Protein AF-A0A3N8QEC8-F1 (afdb_monomer_lite)

Structure (mmCIF, N/CA/C/O backbone):
data_AF-A0A3N8QEC8-F1
#
_entry.id   AF-A0A3N8QEC8-F1
#
loop_
_atom_site.group_PDB
_atom_site.id
_atom_site.type_symbol
_atom_site.label_atom_id
_atom_site.label_alt_id
_atom_site.label_comp_id
_atom_site.label_asym_id
_atom_site.label_entity_id
_atom_site.label_seq_id
_atom_site.pdbx_PDB_ins_code
_atom_site.Cartn_x
_atom_site.Cartn_y
_atom_site.Cartn_z
_atom_site.occupancy
_atom_site.B_iso_or_equiv
_atom_site.auth_seq_id
_atom_site.auth_comp_id
_atom_site.auth_asym_id
_atom_site.auth_atom_id
_atom_site.pdbx_PDB_model_num
ATOM 1 N N . MET A 1 1 ? -17.159 -3.517 23.149 1.00 71.88 1 MET A N 1
ATOM 2 C CA . MET A 1 1 ? -15.759 -3.121 22.853 1.00 71.88 1 MET A CA 1
ATOM 3 C C . MET A 1 1 ? -15.418 -1.790 23.537 1.00 71.88 1 MET A C 1
ATOM 5 O O . MET A 1 1 ? -16.272 -0.903 23.606 1.00 71.88 1 MET A O 1
ATOM 9 N N . THR A 1 2 ? -14.216 -1.639 24.104 1.00 90.50 2 THR A N 1
ATOM 10 C CA . THR A 1 2 ? -13.820 -0.412 24.829 1.00 90.50 2 THR A CA 1
ATOM 11 C C . THR A 1 2 ? -13.511 0.734 23.859 1.00 90.50 2 THR A C 1
ATOM 13 O O . THR A 1 2 ? -13.228 0.508 22.685 1.00 90.50 2 THR A O 1
ATOM 16 N N . MET A 1 3 ? -13.571 1.985 24.335 1.00 89.75 3 MET A N 1
ATOM 17 C CA . MET A 1 3 ? -13.162 3.140 23.517 1.00 89.75 3 MET A CA 1
ATOM 18 C C . MET A 1 3 ? -11.675 3.054 23.125 1.00 89.75 3 MET A C 1
ATOM 20 O O . MET A 1 3 ? -11.306 3.452 22.026 1.00 89.75 3 MET A O 1
ATOM 24 N N . GLY A 1 4 ? -10.837 2.479 23.996 1.00 93.44 4 GLY A N 1
ATOM 25 C CA . GLY A 1 4 ? -9.421 2.235 23.711 1.00 93.44 4 GLY A CA 1
ATOM 26 C C . GLY A 1 4 ? -9.204 1.318 22.506 1.00 93.44 4 GLY A C 1
ATOM 27 O O . GLY A 1 4 ? -8.394 1.637 21.646 1.00 93.44 4 GLY A O 1
ATOM 28 N N . ALA A 1 5 ? -9.982 0.239 22.384 1.00 94.56 5 ALA A N 1
ATOM 29 C CA . ALA A 1 5 ? -9.879 -0.676 21.247 1.00 94.56 5 ALA A CA 1
ATOM 30 C C . ALA A 1 5 ? -10.295 -0.024 19.914 1.00 94.56 5 ALA A C 1
ATOM 32 O O . ALA A 1 5 ? -9.610 -0.208 18.913 1.00 94.56 5 ALA A O 1
ATOM 33 N N . ILE A 1 6 ? -11.355 0.797 19.895 1.00 96.06 6 ILE A N 1
ATOM 34 C CA . ILE A 1 6 ? -11.750 1.546 18.682 1.00 96.06 6 ILE A CA 1
ATOM 35 C C . ILE A 1 6 ? -10.621 2.496 18.256 1.00 96.06 6 ILE A C 1
ATOM 37 O O . ILE A 1 6 ? -10.257 2.539 17.082 1.00 96.06 6 ILE A O 1
ATOM 41 N N . LYS A 1 7 ? -10.028 3.220 19.217 1.00 96.94 7 LYS A N 1
ATOM 42 C CA . LYS A 1 7 ? -8.891 4.114 18.960 1.00 96.94 7 LYS A CA 1
ATOM 43 C C . LYS A 1 7 ? -7.673 3.357 18.429 1.00 96.94 7 LYS A C 1
ATOM 45 O O . LYS A 1 7 ? -7.055 3.824 17.483 1.00 96.94 7 LYS A O 1
ATOM 50 N N . ALA A 1 8 ? -7.356 2.189 18.986 1.00 97.94 8 ALA A N 1
ATOM 51 C CA . ALA A 1 8 ? -6.243 1.367 18.517 1.00 97.94 8 ALA A CA 1
ATOM 52 C C . ALA A 1 8 ? -6.416 0.939 17.049 1.00 97.94 8 ALA A C 1
ATOM 54 O O . ALA A 1 8 ? -5.476 1.062 16.270 1.00 97.94 8 ALA A O 1
ATOM 55 N N . ILE A 1 9 ? -7.622 0.517 16.649 1.00 97.81 9 ILE A N 1
ATOM 56 C CA . ILE A 1 9 ? -7.925 0.162 15.251 1.00 97.81 9 ILE A CA 1
ATOM 57 C C . ILE A 1 9 ? -7.797 1.391 14.339 1.00 97.81 9 ILE A C 1
ATOM 59 O O . ILE A 1 9 ? -7.229 1.294 13.253 1.00 97.81 9 ILE A O 1
ATOM 63 N N . ALA A 1 10 ? -8.268 2.558 14.789 1.00 97.88 10 ALA A N 1
ATOM 64 C CA . ALA A 1 10 ? -8.131 3.802 14.035 1.00 97.88 10 ALA A CA 1
ATOM 65 C C 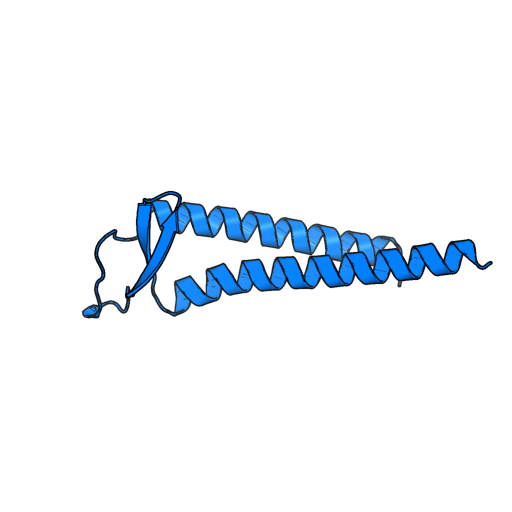. ALA A 1 10 ? -6.658 4.216 13.854 1.00 97.88 10 ALA A C 1
ATOM 67 O O . ALA A 1 10 ? -6.259 4.598 12.756 1.00 97.88 10 ALA A O 1
ATOM 68 N N . TYR A 1 11 ? -5.830 4.097 14.897 1.00 98.50 11 TYR A N 1
ATOM 69 C CA . TYR A 1 11 ? -4.394 4.359 14.785 1.00 98.50 11 TYR A CA 1
ATOM 70 C C . TYR A 1 11 ? -3.699 3.352 13.870 1.00 98.50 11 TYR A C 1
ATOM 72 O O . TYR A 1 11 ? -2.903 3.763 13.033 1.00 98.50 11 TYR A O 1
ATOM 80 N N . ALA A 1 12 ? -4.039 2.063 13.965 1.00 98.44 12 ALA A N 1
ATOM 81 C CA . ALA A 1 12 ? -3.516 1.044 13.059 1.00 98.44 12 ALA A CA 1
ATOM 82 C C . ALA A 1 12 ? -3.857 1.370 11.597 1.00 98.44 12 ALA A C 1
ATOM 84 O O . ALA A 1 12 ? -2.966 1.359 10.755 1.00 98.44 12 ALA A O 1
ATOM 85 N N . SER A 1 13 ? -5.107 1.754 11.313 1.00 98.56 13 SER A N 1
ATOM 86 C CA . SER A 1 13 ? -5.532 2.212 9.984 1.00 98.56 13 SER A CA 1
ATOM 87 C C . SER A 1 13 ? -4.679 3.377 9.470 1.00 98.56 13 SER A C 1
ATOM 89 O O . SER A 1 13 ? -4.163 3.307 8.355 1.00 98.56 13 SER A O 1
ATOM 91 N N . LEU A 1 14 ? -4.466 4.413 10.291 1.00 98.50 14 LEU A N 1
ATOM 92 C CA . LEU A 1 14 ? -3.633 5.562 9.925 1.00 98.50 14 LEU A CA 1
ATOM 93 C C . LEU A 1 14 ? -2.178 5.161 9.670 1.00 98.50 14 LEU A C 1
ATOM 95 O O . LEU A 1 14 ? -1.605 5.569 8.663 1.00 98.50 14 LEU A O 1
ATOM 99 N N . CYS A 1 15 ? -1.583 4.342 10.540 1.00 98.62 15 CYS A N 1
ATOM 100 C CA . CYS A 1 15 ? -0.225 3.839 10.350 1.00 98.62 15 CYS A CA 1
ATOM 101 C C . CYS A 1 15 ? -0.101 3.072 9.028 1.00 98.62 15 CYS A C 1
ATOM 103 O O . CYS A 1 15 ? 0.799 3.363 8.244 1.00 98.62 15 CYS A O 1
ATOM 105 N N . THR A 1 16 ? -1.030 2.155 8.743 1.00 98.56 16 THR A N 1
ATOM 106 C CA . THR A 1 16 ? -1.045 1.399 7.484 1.00 98.56 16 THR A CA 1
ATOM 107 C C . THR A 1 16 ? -1.225 2.317 6.274 1.00 98.56 16 THR A C 1
ATOM 109 O O . THR A 1 16 ? -0.547 2.132 5.262 1.00 98.56 16 THR A O 1
ATOM 112 N N . TRP A 1 17 ? -2.075 3.344 6.376 1.00 98.62 17 TRP A N 1
ATOM 113 C CA . TRP A 1 17 ? -2.253 4.339 5.320 1.00 98.62 17 TRP A CA 1
ATOM 114 C C . TRP A 1 17 ? -0.952 5.096 5.031 1.00 98.62 17 TRP A C 1
ATOM 116 O O . TRP A 1 17 ? -0.502 5.123 3.886 1.00 98.62 17 TRP A O 1
ATOM 126 N N . PHE A 1 18 ? -0.285 5.634 6.056 1.00 98.62 18 PHE A N 1
ATOM 127 C CA . PHE A 1 18 ? 0.999 6.319 5.876 1.00 98.62 18 PHE A CA 1
ATOM 128 C C . PHE A 1 18 ? 2.096 5.393 5.341 1.00 98.62 18 PHE A C 1
ATOM 130 O O . PHE A 1 18 ? 2.889 5.816 4.501 1.00 98.62 18 PHE A O 1
ATOM 137 N N . SER A 1 19 ? 2.115 4.120 5.747 1.00 98.44 19 SER A N 1
ATOM 138 C CA . SER A 1 19 ? 3.006 3.124 5.145 1.00 98.44 19 SER A CA 1
ATOM 139 C C . SER A 1 19 ? 2.727 2.933 3.654 1.00 98.44 19 SER A C 1
ATOM 141 O O . SER A 1 19 ? 3.673 2.886 2.873 1.00 98.44 19 SER A O 1
ATOM 143 N N . SER A 1 20 ? 1.459 2.880 3.229 1.00 98.31 20 SER A N 1
ATOM 144 C CA . SER A 1 20 ? 1.127 2.788 1.800 1.00 98.31 20 SER A CA 1
ATOM 145 C C . SER A 1 20 ? 1.602 4.009 1.007 1.00 98.31 20 SER A C 1
ATOM 147 O O . SER A 1 20 ? 2.170 3.834 -0.066 1.00 98.31 20 SER A O 1
ATOM 149 N N . ILE A 1 21 ? 1.480 5.225 1.557 1.00 98.19 21 ILE A N 1
ATOM 150 C CA . ILE A 1 21 ? 2.003 6.454 0.932 1.00 98.19 21 ILE A CA 1
ATOM 151 C C . ILE A 1 21 ? 3.525 6.379 0.785 1.00 98.19 21 ILE A C 1
ATOM 153 O O . ILE A 1 21 ? 4.059 6.671 -0.283 1.00 98.19 21 ILE A O 1
ATOM 157 N N . PHE A 1 22 ? 4.232 5.959 1.838 1.00 98.31 22 PHE A N 1
ATOM 158 C CA . PHE A 1 22 ? 5.683 5.793 1.784 1.00 98.31 22 PHE A CA 1
ATOM 159 C C . PHE A 1 22 ? 6.098 4.792 0.698 1.00 98.31 22 PHE A C 1
ATOM 161 O O . PHE A 1 22 ? 6.995 5.077 -0.092 1.00 98.31 22 PHE A O 1
ATOM 168 N N . ILE A 1 23 ? 5.423 3.641 0.623 1.00 98.38 23 ILE A N 1
ATOM 169 C CA . ILE A 1 23 ? 5.702 2.610 -0.383 1.00 98.38 23 ILE A CA 1
ATOM 170 C C . ILE A 1 23 ? 5.370 3.093 -1.797 1.00 98.38 23 ILE A C 1
ATOM 172 O O . ILE A 1 23 ? 6.156 2.841 -2.708 1.00 98.38 23 ILE A O 1
ATOM 176 N N . TRP A 1 24 ? 4.263 3.818 -1.984 1.00 98.50 24 TRP A N 1
ATOM 177 C CA . TRP A 1 24 ? 3.922 4.445 -3.262 1.00 98.50 24 TRP A CA 1
ATOM 178 C C . TRP A 1 24 ? 5.066 5.343 -3.733 1.00 98.50 24 TRP A C 1
ATOM 180 O O . TRP A 1 24 ? 5.597 5.135 -4.822 1.00 98.50 24 TRP A O 1
ATOM 190 N N . LEU A 1 25 ? 5.479 6.308 -2.906 1.00 97.94 25 LEU A N 1
ATOM 191 C CA . LEU A 1 25 ? 6.547 7.254 -3.245 1.00 97.94 25 LEU A CA 1
ATOM 192 C C . LEU A 1 25 ? 7.888 6.547 -3.468 1.00 97.94 25 LEU A C 1
ATOM 194 O O . LEU A 1 25 ? 8.632 6.890 -4.385 1.00 97.94 25 LEU A O 1
ATOM 198 N N . TYR A 1 26 ? 8.189 5.527 -2.662 1.00 98.25 26 TYR A N 1
ATOM 199 C CA . TYR A 1 26 ? 9.374 4.701 -2.850 1.00 98.25 26 TYR A CA 1
ATOM 200 C C . TYR A 1 26 ? 9.357 4.011 -4.219 1.00 98.25 26 TYR A C 1
ATOM 202 O O . TYR A 1 26 ? 10.371 4.015 -4.917 1.00 98.25 26 TYR A O 1
ATOM 210 N N . PHE A 1 27 ? 8.227 3.440 -4.634 1.00 97.94 27 PHE A N 1
ATOM 211 C CA . PHE A 1 27 ? 8.119 2.809 -5.943 1.00 97.94 27 PHE A CA 1
ATOM 212 C C . PHE A 1 27 ? 8.196 3.810 -7.092 1.00 97.94 27 PHE A C 1
ATOM 214 O O . PHE A 1 27 ? 8.953 3.556 -8.027 1.00 97.94 27 PHE A O 1
ATOM 221 N N . ASP A 1 28 ? 7.500 4.942 -7.009 1.00 97.75 28 ASP A N 1
ATOM 222 C CA . ASP A 1 28 ? 7.579 6.009 -8.015 1.00 97.75 28 ASP A CA 1
ATOM 223 C C . ASP A 1 28 ? 9.026 6.486 -8.234 1.00 97.75 28 ASP A C 1
ATOM 225 O O . ASP A 1 28 ? 9.488 6.606 -9.368 1.00 97.75 28 ASP A O 1
ATOM 229 N N . ALA A 1 29 ? 9.791 6.648 -7.151 1.00 96.94 29 ALA A N 1
ATOM 230 C CA . ALA A 1 29 ? 11.180 7.091 -7.228 1.00 96.94 29 ALA A CA 1
ATOM 231 C C . ALA A 1 29 ? 12.166 6.006 -7.710 1.00 96.94 29 ALA A C 1
ATOM 233 O O . ALA A 1 29 ? 13.206 6.338 -8.277 1.00 96.94 29 ALA A O 1
ATOM 234 N N . ASN A 1 30 ? 11.885 4.719 -7.462 1.00 96.62 30 ASN A N 1
ATOM 235 C CA . ASN A 1 30 ? 12.877 3.643 -7.624 1.00 96.62 30 ASN A CA 1
ATOM 236 C C . ASN A 1 30 ? 12.529 2.599 -8.693 1.00 96.62 30 ASN A C 1
ATOM 238 O O . ASN A 1 30 ? 13.332 1.689 -8.928 1.00 96.62 30 ASN A O 1
ATOM 242 N N . ARG A 1 31 ? 11.339 2.631 -9.305 1.00 95.94 31 ARG A N 1
ATOM 243 C CA . ARG A 1 31 ? 10.956 1.662 -10.346 1.00 95.94 31 ARG A CA 1
ATOM 244 C C . ARG A 1 31 ? 11.184 2.217 -11.743 1.00 95.94 31 ARG A C 1
ATOM 246 O O . ARG A 1 31 ? 11.232 3.418 -11.980 1.00 95.94 31 ARG A O 1
ATOM 253 N N . SER A 1 32 ? 11.396 1.300 -12.685 1.00 93.31 32 SER A N 1
ATOM 254 C CA . SER A 1 32 ? 11.667 1.672 -14.070 1.00 93.31 32 SER A CA 1
ATOM 255 C C . SER A 1 32 ? 10.413 2.251 -14.717 1.00 93.31 32 SER A C 1
ATOM 257 O O . SER A 1 32 ? 9.327 1.694 -14.569 1.00 93.31 32 SER A O 1
ATOM 259 N N . LYS A 1 33 ? 10.593 3.319 -15.496 1.00 96.38 33 LYS A N 1
ATOM 260 C CA . LYS A 1 33 ? 9.561 3.900 -16.370 1.00 96.38 33 LYS A CA 1
ATOM 261 C C . LYS A 1 33 ? 9.319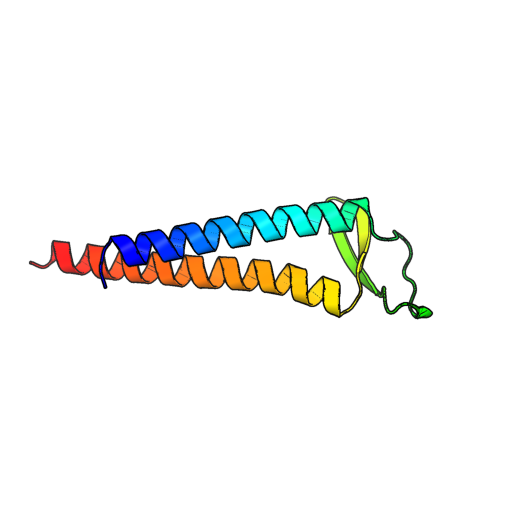 3.091 -17.648 1.00 96.38 33 LYS A C 1
ATOM 263 O O . LYS A 1 33 ? 8.493 3.465 -18.470 1.00 96.38 33 LYS A O 1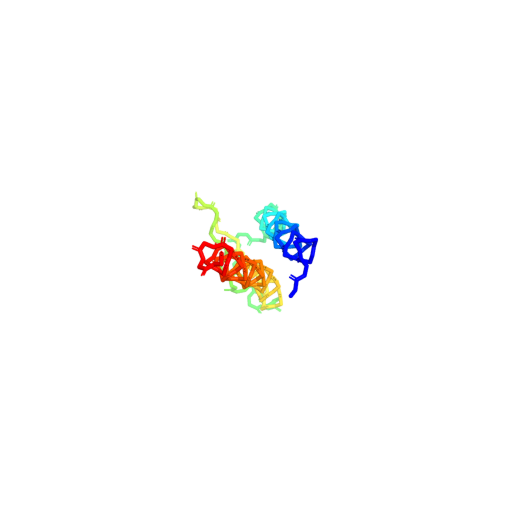
ATOM 268 N N . VAL A 1 34 ? 10.054 1.995 -17.836 1.00 96.19 34 VAL A N 1
ATOM 269 C CA . VAL A 1 34 ? 9.929 1.097 -18.986 1.00 96.19 34 VAL A CA 1
ATOM 270 C C . VAL A 1 34 ? 9.420 -0.250 -18.492 1.00 96.19 34 VAL A C 1
ATOM 272 O O . VAL A 1 34 ? 9.977 -0.811 -17.545 1.00 96.19 34 VAL A O 1
ATOM 275 N N . ALA A 1 35 ? 8.377 -0.767 -19.140 1.00 95.00 35 ALA A N 1
ATOM 276 C CA . ALA A 1 35 ? 7.879 -2.108 -18.876 1.00 95.00 35 ALA A CA 1
ATOM 277 C C . ALA A 1 35 ? 8.956 -3.141 -19.228 1.00 95.00 35 ALA A C 1
ATOM 279 O O . ALA A 1 35 ? 9.576 -3.068 -20.289 1.00 95.00 35 ALA A O 1
ATOM 280 N N . ARG A 1 36 ? 9.171 -4.104 -18.333 1.00 95.38 36 ARG A N 1
ATOM 281 C CA . ARG A 1 36 ? 10.180 -5.161 -18.485 1.00 95.38 36 ARG A CA 1
ATOM 282 C C . ARG A 1 36 ? 9.560 -6.523 -18.186 1.00 95.38 36 ARG A C 1
ATOM 284 O O . ARG A 1 36 ? 9.680 -6.996 -17.044 1.00 95.38 36 ARG A O 1
ATOM 291 N N . PRO A 1 37 ? 8.857 -7.132 -19.162 1.00 93.94 37 PRO A N 1
ATOM 292 C CA . PRO A 1 37 ? 8.184 -8.420 -18.999 1.00 93.94 37 PRO A CA 1
ATOM 293 C C . PRO A 1 37 ? 9.108 -9.528 -18.493 1.00 93.94 37 PRO A C 1
ATOM 295 O O . PRO A 1 37 ? 8.700 -10.327 -17.655 1.00 93.94 37 PRO A O 1
ATOM 298 N N . GLU A 1 38 ? 10.372 -9.518 -18.913 1.00 94.81 38 GLU A N 1
ATOM 299 C CA . GLU A 1 38 ? 11.411 -10.461 -18.496 1.00 94.81 38 GLU A CA 1
ATOM 300 C C . GLU A 1 38 ? 11.685 -10.440 -16.984 1.00 94.81 38 GLU A C 1
ATOM 302 O O . GLU A 1 38 ? 12.123 -11.434 -16.415 1.00 94.81 38 GLU A O 1
ATOM 307 N N . SER A 1 39 ? 11.393 -9.318 -16.322 1.00 92.00 39 SER A N 1
ATOM 308 C CA . SER A 1 39 ? 11.525 -9.144 -14.869 1.00 92.00 39 SER A CA 1
ATOM 309 C C . SER A 1 39 ? 10.174 -9.104 -14.141 1.00 92.00 39 SER A C 1
ATOM 311 O O . SER A 1 39 ? 10.116 -8.812 -12.947 1.00 92.00 39 SER A O 1
ATOM 313 N N . GLY A 1 40 ? 9.071 -9.344 -14.860 1.00 94.44 40 GLY A N 1
ATOM 314 C CA . GLY A 1 40 ? 7.707 -9.261 -14.334 1.00 94.44 40 GLY A CA 1
ATOM 315 C C . GLY A 1 40 ? 7.225 -7.839 -14.019 1.00 94.44 40 GLY A C 1
ATOM 316 O O . GLY A 1 40 ? 6.164 -7.685 -13.417 1.00 94.44 40 GLY A O 1
ATOM 317 N N . ARG A 1 41 ? 7.975 -6.797 -14.408 1.00 95.88 41 ARG A N 1
ATOM 318 C CA . ARG A 1 41 ? 7.623 -5.383 -14.200 1.00 95.88 41 ARG A CA 1
ATOM 319 C C . ARG A 1 41 ? 6.671 -4.902 -15.285 1.00 95.88 41 ARG A C 1
ATOM 321 O O . ARG A 1 41 ? 7.099 -4.293 -16.265 1.00 95.88 41 ARG A O 1
ATOM 328 N N . ILE A 1 42 ? 5.392 -5.216 -15.116 1.00 97.19 42 ILE A N 1
ATOM 329 C CA . ILE A 1 42 ? 4.349 -4.963 -16.121 1.00 97.19 42 ILE A CA 1
ATOM 330 C C . ILE A 1 42 ? 3.128 -4.224 -15.567 1.00 97.19 42 ILE A C 1
ATOM 332 O O . ILE A 1 42 ? 2.279 -3.807 -16.347 1.00 97.19 42 ILE A O 1
ATOM 336 N N . PHE A 1 43 ? 3.032 -4.030 -14.249 1.00 97.62 43 PHE A N 1
ATOM 337 C CA . PHE A 1 43 ? 1.892 -3.351 -13.632 1.00 97.62 43 PHE A CA 1
ATOM 338 C C . PHE A 1 43 ? 2.169 -1.852 -13.532 1.00 97.62 43 PHE A C 1
ATOM 340 O O . PHE A 1 43 ? 3.084 -1.476 -12.799 1.00 97.62 43 PHE A O 1
ATOM 347 N N . PRO A 1 44 ? 1.424 -0.989 -14.238 1.00 97.44 44 PRO A N 1
ATOM 348 C CA . PRO A 1 44 ? 1.665 0.443 -14.179 1.00 97.44 44 PRO A CA 1
ATOM 349 C C . PRO A 1 44 ? 1.240 1.013 -12.819 1.00 97.44 44 PRO A C 1
ATOM 351 O O . PRO A 1 44 ? 0.170 0.691 -12.301 1.00 97.44 44 PRO A O 1
ATOM 354 N N . LEU A 1 45 ? 2.079 1.881 -12.266 1.00 97.94 45 LEU A N 1
ATOM 355 C CA . LEU A 1 45 ? 1.762 2.810 -11.188 1.00 97.94 45 LEU A CA 1
ATOM 356 C C . LEU A 1 45 ? 1.912 4.220 -11.759 1.00 97.94 45 LEU A C 1
ATOM 358 O O . LEU A 1 45 ? 3.016 4.602 -12.143 1.00 97.94 45 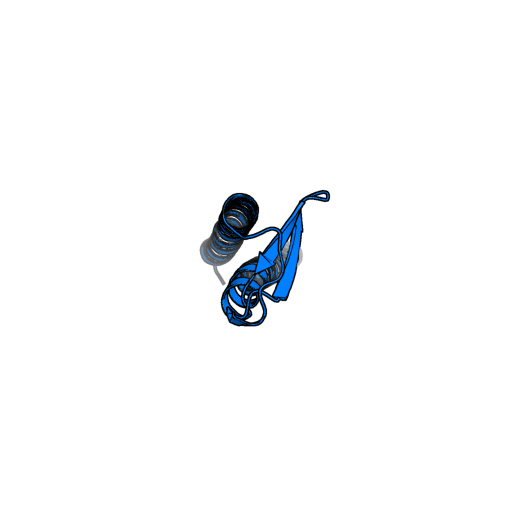LEU A O 1
ATOM 362 N N . ASP A 1 46 ? 0.805 4.957 -11.844 1.00 97.25 46 ASP A N 1
ATOM 363 C CA . ASP A 1 46 ? 0.774 6.337 -12.334 1.00 97.25 46 ASP A CA 1
ATOM 364 C C . ASP A 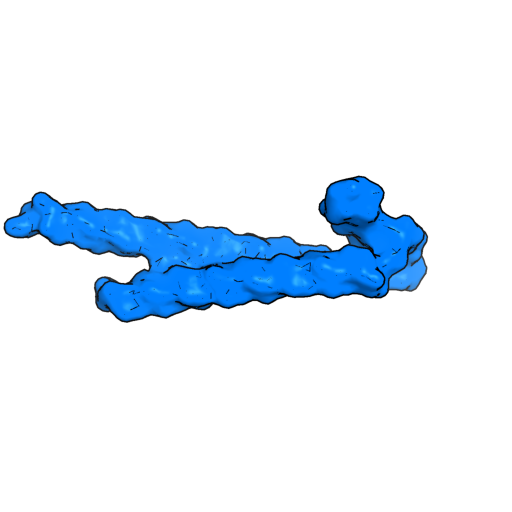1 46 ? 0.758 7.316 -11.155 1.00 97.25 46 ASP A C 1
ATOM 366 O O . ASP A 1 46 ? -0.192 7.357 -10.367 1.00 97.25 46 ASP A O 1
ATOM 370 N N . THR A 1 47 ? 1.819 8.110 -11.050 1.00 96.50 47 THR A N 1
ATOM 371 C CA . THR A 1 47 ? 1.945 9.212 -10.099 1.00 96.50 47 THR A CA 1
ATOM 372 C C . THR A 1 47 ? 1.948 10.532 -10.863 1.00 96.50 47 THR A C 1
ATOM 374 O O . THR A 1 47 ? 2.992 11.006 -11.308 1.00 96.50 47 THR A O 1
ATOM 377 N N . HIS A 1 48 ? 0.775 11.150 -11.018 1.00 93.75 48 HIS A N 1
ATOM 378 C CA . HIS A 1 48 ? 0.619 12.455 -11.678 1.00 93.75 48 HIS A CA 1
ATOM 379 C C . HIS A 1 48 ? 1.276 12.539 -13.075 1.00 93.75 48 HIS A C 1
ATOM 381 O O . HIS A 1 48 ? 1.874 13.555 -13.428 1.00 93.75 48 HIS A O 1
ATOM 387 N N . GLY A 1 49 ? 1.183 11.472 -13.873 1.00 93.56 49 GLY A N 1
ATOM 388 C CA . GLY A 1 49 ? 1.782 11.375 -15.206 1.00 93.56 49 GLY A CA 1
ATOM 389 C C . GLY A 1 49 ? 3.183 10.753 -15.226 1.00 93.56 49 GLY A C 1
ATOM 390 O O . GLY A 1 49 ? 3.716 10.483 -16.303 1.00 93.56 49 GLY A O 1
ATOM 391 N N . SER A 1 50 ? 3.787 10.482 -14.064 1.00 94.31 50 SER A N 1
ATOM 392 C CA . SER A 1 50 ? 4.970 9.624 -13.946 1.00 94.31 50 SER A CA 1
ATOM 393 C C . SER A 1 50 ? 4.524 8.170 -13.837 1.00 94.31 50 SER A C 1
ATOM 395 O O . SER A 1 50 ? 4.055 7.738 -12.788 1.00 94.31 50 SER A O 1
ATOM 397 N N . VAL A 1 51 ? 4.664 7.411 -14.925 1.00 97.94 51 VAL A N 1
ATOM 398 C CA . VAL A 1 51 ? 4.328 5.983 -14.934 1.00 97.94 51 VAL A CA 1
ATOM 399 C C . VAL A 1 51 ? 5.582 5.149 -14.705 1.00 97.94 51 VAL A C 1
ATOM 401 O O . VAL A 1 51 ? 6.535 5.210 -15.486 1.00 97.94 51 VAL A O 1
ATOM 404 N N . VAL A 1 52 ? 5.560 4.330 -13.658 1.00 97.94 52 VAL A N 1
ATOM 405 C CA . VAL A 1 52 ? 6.562 3.290 -13.395 1.00 97.94 52 VAL A CA 1
ATOM 406 C C . VAL A 1 52 ? 5.923 1.907 -13.407 1.00 97.94 52 VAL A C 1
ATOM 408 O O . VAL A 1 52 ? 4.716 1.772 -13.229 1.00 97.94 52 VAL A O 1
ATOM 411 N N . TYR A 1 53 ? 6.728 0.863 -13.603 1.00 98.19 53 TYR A N 1
ATOM 412 C CA . TYR A 1 53 ? 6.231 -0.507 -13.705 1.00 98.19 53 TYR A CA 1
ATOM 413 C C . TYR A 1 53 ? 6.654 -1.373 -12.513 1.00 98.19 53 TYR A C 1
ATOM 415 O O . TYR A 1 53 ? 7.842 -1.602 -12.236 1.00 98.19 53 TYR A O 1
ATOM 423 N N . LEU A 1 54 ? 5.641 -1.880 -11.818 1.00 98.06 54 LEU A N 1
ATOM 424 C CA . LEU A 1 54 ? 5.733 -2.752 -10.658 1.00 98.06 54 LEU A CA 1
ATOM 425 C C . LEU A 1 54 ? 5.686 -4.223 -11.064 1.00 98.06 54 LEU A C 1
ATOM 427 O O . LEU A 1 54 ? 5.115 -4.596 -12.095 1.00 98.06 54 LEU A O 1
ATOM 431 N N . THR A 1 55 ? 6.254 -5.070 -10.212 1.00 98.31 55 THR A N 1
ATOM 432 C CA . THR A 1 55 ? 5.981 -6.509 -10.255 1.00 98.31 55 THR A CA 1
ATOM 433 C C . THR A 1 55 ? 4.591 -6.824 -9.700 1.00 98.31 55 THR A C 1
ATOM 435 O O . THR A 1 55 ? 3.995 -6.009 -8.993 1.00 98.31 55 THR A O 1
ATOM 438 N N . VAL A 1 56 ? 4.090 -8.039 -9.958 1.00 97.50 56 VAL A N 1
ATOM 439 C CA . VAL A 1 56 ? 2.843 -8.544 -9.346 1.00 97.50 56 VAL A CA 1
ATOM 440 C C . VAL A 1 56 ? 2.881 -8.380 -7.822 1.00 97.50 56 VAL A C 1
ATOM 442 O O . VAL A 1 56 ? 1.918 -7.897 -7.232 1.00 97.50 56 VAL A O 1
ATOM 445 N N . GLY A 1 57 ? 3.991 -8.759 -7.180 1.00 97.94 57 GLY A N 1
ATOM 446 C CA . GLY A 1 57 ? 4.132 -8.699 -5.724 1.00 97.94 57 GLY A CA 1
ATOM 447 C C . GLY A 1 57 ? 4.135 -7.270 -5.185 1.00 97.94 57 GLY A C 1
ATOM 448 O O . GLY A 1 57 ? 3.443 -6.983 -4.215 1.00 97.94 57 GLY A O 1
ATOM 449 N N . GLU A 1 58 ? 4.854 -6.358 -5.842 1.00 98.25 58 GLU A N 1
ATOM 450 C CA . GLU A 1 58 ? 4.879 -4.932 -5.483 1.00 98.25 58 GLU A CA 1
ATOM 451 C C . GLU A 1 58 ? 3.492 -4.292 -5.619 1.00 98.25 58 GLU A C 1
ATOM 453 O O . GLU A 1 58 ? 3.050 -3.576 -4.721 1.00 98.25 58 GLU A O 1
ATOM 458 N N . HIS A 1 59 ? 2.786 -4.606 -6.708 1.00 98.31 59 HIS A N 1
ATOM 459 C CA . HIS A 1 59 ? 1.424 -4.144 -6.954 1.00 98.31 59 HIS A CA 1
ATOM 460 C C . HIS A 1 59 ? 0.469 -4.614 -5.846 1.00 98.31 59 HIS A C 1
ATOM 462 O O . HIS A 1 59 ? -0.178 -3.795 -5.193 1.00 98.31 59 HIS A O 1
ATOM 468 N N . HIS A 1 60 ? 0.427 -5.920 -5.567 1.00 98.31 60 HIS A N 1
ATOM 469 C CA . HIS A 1 60 ? -0.451 -6.466 -4.528 1.00 98.31 60 HIS A CA 1
ATOM 470 C C . HIS A 1 60 ? -0.075 -5.985 -3.127 1.00 98.31 60 HIS A C 1
ATOM 472 O O . HIS A 1 60 ? -0.960 -5.779 -2.303 1.00 98.31 60 HIS A O 1
ATOM 478 N N . PHE A 1 61 ? 1.211 -5.774 -2.846 1.00 98.38 61 PHE A N 1
ATOM 479 C CA . PHE A 1 61 ? 1.644 -5.237 -1.563 1.00 98.38 61 PHE A CA 1
ATOM 480 C C . PHE A 1 61 ? 1.145 -3.804 -1.351 1.00 98.38 61 PHE A C 1
ATOM 482 O O . PHE A 1 61 ? 0.540 -3.518 -0.319 1.00 98.38 61 PHE A O 1
ATOM 489 N N . LEU A 1 62 ? 1.330 -2.919 -2.338 1.00 98.50 62 LEU A N 1
ATOM 490 C CA . LEU A 1 62 ? 0.870 -1.532 -2.252 1.00 98.50 62 LEU A CA 1
ATOM 491 C C . LEU A 1 62 ? -0.655 -1.454 -2.105 1.00 98.50 62 LEU A C 1
ATOM 493 O O . LEU A 1 62 ? -1.156 -0.890 -1.131 1.00 98.50 62 LEU A O 1
ATOM 497 N N . TYR A 1 63 ? -1.399 -2.057 -3.035 1.00 98.25 63 TYR A N 1
ATOM 498 C CA . TYR A 1 63 ? -2.863 -2.003 -3.002 1.00 98.25 63 TYR A CA 1
ATOM 499 C C . TYR A 1 63 ? -3.452 -2.804 -1.836 1.00 98.25 63 TYR A C 1
ATOM 501 O O . TYR A 1 63 ? -4.496 -2.433 -1.302 1.00 98.25 63 TYR A O 1
ATOM 509 N N . GLY A 1 64 ? -2.758 -3.846 -1.373 1.00 98.44 64 GLY A N 1
ATOM 510 C CA . GLY A 1 64 ? -3.095 -4.579 -0.157 1.00 98.44 64 GLY A CA 1
ATOM 511 C C . GLY A 1 64 ? -2.983 -3.712 1.097 1.00 98.44 64 GLY A C 1
ATOM 512 O O . GLY A 1 64 ? -3.904 -3.717 1.911 1.00 98.44 64 GLY A O 1
ATOM 513 N N . LEU A 1 65 ? -1.918 -2.910 1.237 1.00 98.50 65 LEU A N 1
ATOM 514 C CA . LEU A 1 65 ? -1.792 -1.941 2.335 1.00 98.50 65 LEU A CA 1
ATOM 515 C C . LEU A 1 65 ? -2.910 -0.894 2.291 1.00 98.50 65 LEU A C 1
ATOM 517 O O . LEU A 1 65 ? -3.534 -0.622 3.316 1.00 98.50 65 LEU A O 1
ATOM 521 N N . MET A 1 66 ? -3.201 -0.339 1.111 1.00 98.62 66 MET A N 1
ATOM 522 C CA . MET A 1 66 ? -4.289 0.633 0.945 1.00 98.62 66 MET A CA 1
ATOM 523 C C . MET A 1 66 ? -5.650 0.022 1.309 1.00 98.62 66 MET A C 1
ATOM 525 O O . MET A 1 66 ? -6.421 0.621 2.060 1.00 98.62 66 MET A O 1
ATOM 529 N N . GLY A 1 67 ? -5.925 -1.196 0.834 1.00 98.62 67 GLY A N 1
ATOM 530 C CA . GLY A 1 67 ? -7.147 -1.935 1.146 1.00 98.62 67 GLY A CA 1
ATOM 531 C C . GLY A 1 67 ? -7.272 -2.266 2.634 1.00 98.62 67 GLY A C 1
ATOM 532 O O . GLY A 1 67 ? -8.330 -2.050 3.222 1.00 98.62 67 GLY A O 1
ATOM 533 N N . ALA A 1 68 ? -6.191 -2.716 3.274 1.00 98.56 68 ALA A N 1
ATOM 534 C CA . ALA A 1 68 ? -6.160 -2.990 4.709 1.00 98.56 68 ALA A CA 1
ATOM 535 C C . ALA A 1 68 ? -6.399 -1.720 5.540 1.00 98.56 68 ALA A C 1
ATOM 537 O O . ALA A 1 68 ? -7.189 -1.743 6.484 1.00 98.56 68 ALA A O 1
ATOM 538 N N . ALA A 1 69 ? -5.780 -0.595 5.166 1.00 98.62 69 ALA A N 1
ATOM 539 C CA . ALA A 1 69 ? -6.002 0.690 5.822 1.00 98.62 69 ALA A CA 1
ATOM 540 C C . ALA A 1 69 ? -7.473 1.128 5.728 1.00 98.62 69 ALA A C 1
ATOM 542 O O . ALA A 1 69 ? -8.068 1.491 6.748 1.00 98.62 69 ALA A O 1
ATOM 543 N N . ALA A 1 70 ? -8.071 1.034 4.535 1.00 98.56 70 ALA A N 1
ATOM 544 C CA . ALA A 1 70 ? -9.477 1.355 4.303 1.00 98.56 70 ALA A CA 1
ATOM 545 C C . ALA A 1 70 ? -10.413 0.428 5.092 1.00 98.56 70 ALA A C 1
ATOM 547 O O . ALA A 1 70 ? -11.345 0.894 5.746 1.00 98.56 70 ALA A O 1
ATOM 548 N N . PHE A 1 71 ? -10.140 -0.877 5.099 1.00 98.62 71 PHE A N 1
ATOM 549 C CA . PHE A 1 71 ? -10.913 -1.847 5.867 1.00 98.62 71 PHE A CA 1
ATOM 550 C C . PHE A 1 71 ? -10.881 -1.537 7.370 1.00 98.62 71 PHE A C 1
ATOM 552 O O . PHE A 1 71 ? -11.933 -1.429 8.001 1.00 98.62 71 PHE A O 1
ATOM 559 N N . LEU A 1 72 ? -9.693 -1.313 7.941 1.00 98.44 72 LEU A N 1
ATOM 560 C CA . LEU A 1 72 ? -9.542 -0.953 9.354 1.00 98.44 72 LEU A CA 1
ATOM 561 C C . LEU A 1 72 ? -10.257 0.364 9.688 1.00 98.44 72 LEU A C 1
ATOM 563 O O . LEU A 1 72 ? -10.905 0.460 10.732 1.00 98.44 72 LEU A O 1
ATOM 567 N N . PHE A 1 73 ? -10.189 1.355 8.793 1.00 98.25 73 PHE A N 1
ATOM 568 C CA . PHE A 1 73 ? -10.903 2.622 8.950 1.00 98.25 73 PHE A CA 1
ATOM 569 C C . PHE A 1 73 ? -12.417 2.404 9.027 1.00 98.25 73 PHE A C 1
ATOM 571 O O . PHE A 1 73 ? -13.061 2.891 9.957 1.00 98.25 73 PHE A O 1
ATOM 578 N N . LEU A 1 74 ? -12.985 1.641 8.087 1.00 98.56 74 LEU A N 1
ATOM 579 C CA . LEU A 1 74 ? -14.419 1.355 8.045 1.00 98.56 74 LEU A CA 1
ATOM 580 C C . LEU A 1 74 ? -14.880 0.609 9.299 1.00 98.56 74 LEU A C 1
ATOM 582 O O . LEU A 1 74 ? -15.897 0.974 9.887 1.00 98.56 74 LEU A O 1
ATOM 586 N N . ILE A 1 75 ? -14.110 -0.377 9.763 1.00 98.06 75 ILE A N 1
ATOM 587 C CA . ILE A 1 75 ? -14.403 -1.099 11.006 1.00 98.06 75 ILE A CA 1
ATOM 588 C C . ILE A 1 75 ? -14.385 -0.149 12.212 1.00 98.06 75 ILE A C 1
ATOM 590 O O . ILE A 1 75 ? -15.325 -0.152 13.010 1.00 98.06 75 ILE A O 1
ATOM 594 N N . ALA A 1 76 ? -13.364 0.705 12.341 1.00 97.56 76 ALA A N 1
ATOM 595 C CA . ALA A 1 76 ? -13.298 1.685 13.426 1.00 97.56 76 ALA A CA 1
ATOM 596 C C . ALA A 1 76 ? -14.470 2.681 13.377 1.00 97.56 76 ALA A C 1
ATOM 598 O O . ALA A 1 76 ? -15.072 2.975 14.414 1.00 97.56 76 ALA A O 1
ATOM 599 N N . ALA A 1 77 ? -14.827 3.163 12.184 1.00 97.25 77 ALA A N 1
ATOM 600 C CA . ALA A 1 77 ? -15.932 4.090 11.976 1.00 97.25 77 ALA A CA 1
ATOM 601 C C . ALA A 1 77 ? -17.283 3.460 12.344 1.00 97.25 77 ALA A C 1
ATOM 603 O O . ALA A 1 77 ? -18.042 4.058 13.108 1.00 97.25 77 ALA A O 1
ATOM 604 N N . LEU A 1 78 ? -17.564 2.240 11.870 1.00 97.50 78 LEU A N 1
ATOM 605 C CA . LEU A 1 78 ? -18.794 1.506 12.182 1.00 97.50 78 LEU A CA 1
ATOM 606 C C . LEU A 1 78 ? -18.935 1.271 13.689 1.00 97.50 78 LEU A C 1
ATOM 608 O O . LEU A 1 78 ? -19.969 1.596 14.273 1.00 97.50 78 LEU A O 1
ATOM 612 N N . LEU A 1 79 ? -17.877 0.788 14.344 1.00 95.94 79 LEU A N 1
ATOM 613 C CA . LEU A 1 79 ? -17.885 0.533 15.787 1.00 95.94 79 LEU A CA 1
ATOM 614 C C . LEU A 1 79 ? -18.025 1.830 16.598 1.00 95.94 79 LEU A C 1
ATOM 616 O O . LEU A 1 79 ? -18.716 1.851 17.619 1.00 95.94 79 LEU A O 1
ATOM 620 N N . GLY A 1 80 ? -17.420 2.925 16.130 1.00 95.19 80 GLY A N 1
ATOM 621 C CA . GLY A 1 80 ? -17.603 4.260 16.699 1.00 95.19 80 GLY A CA 1
ATOM 622 C C . GLY A 1 80 ? -19.043 4.765 16.573 1.00 95.19 80 GLY A C 1
ATOM 623 O O . GLY A 1 80 ? -19.600 5.280 17.544 1.00 95.19 80 GLY A O 1
ATOM 624 N N . PHE A 1 81 ? -19.669 4.570 15.410 1.00 95.00 81 PHE A N 1
ATOM 625 C CA . PHE A 1 81 ? -21.066 4.932 15.165 1.00 95.00 81 PHE A CA 1
ATOM 626 C C . PHE A 1 81 ? -22.033 4.142 16.045 1.00 95.00 81 PHE A C 1
ATOM 628 O O . PHE A 1 81 ? -22.895 4.747 16.684 1.00 95.00 81 PHE A O 1
ATOM 635 N N . MET A 1 82 ? -21.869 2.818 16.117 1.00 93.88 82 MET A N 1
ATOM 636 C CA . MET A 1 82 ? -22.695 1.949 16.961 1.00 93.88 82 MET A CA 1
ATOM 637 C C . MET A 1 82 ? -22.603 2.372 18.429 1.00 93.88 82 MET A C 1
ATOM 639 O O . MET A 1 82 ? -23.620 2.655 19.054 1.00 93.88 82 MET A O 1
ATOM 643 N N . LYS A 1 83 ? -21.381 2.561 18.945 1.00 91.69 83 LYS A N 1
ATOM 644 C CA . LYS A 1 83 ? -21.171 2.986 20.333 1.00 91.69 83 LYS A CA 1
ATOM 645 C C . LYS A 1 83 ? -21.785 4.357 20.635 1.00 91.69 83 LYS A C 1
ATOM 647 O O . LYS A 1 83 ? -22.350 4.552 21.705 1.00 91.69 83 LYS A O 1
ATOM 652 N N . ARG A 1 84 ? -21.681 5.315 19.705 1.00 89.69 84 ARG A N 1
ATOM 653 C CA . ARG A 1 84 ? -22.290 6.649 19.853 1.00 89.69 84 ARG A CA 1
ATOM 654 C C . ARG A 1 84 ? -23.818 6.585 19.843 1.00 89.69 84 ARG A C 1
ATOM 656 O O . ARG A 1 84 ? -24.448 7.397 20.518 1.00 89.69 84 ARG A O 1
ATOM 663 N N . LYS A 1 85 ? -24.404 5.677 19.057 1.00 88.81 85 LYS A N 1
ATOM 664 C CA . LYS A 1 85 ? -25.854 5.461 19.005 1.00 88.81 85 LYS A CA 1
ATOM 665 C C . LYS A 1 85 ? -26.365 4.913 20.338 1.00 88.81 85 LYS A C 1
ATOM 667 O O . LYS A 1 85 ? -27.291 5.502 20.881 1.00 88.81 85 LYS A O 1
ATOM 672 N N . ASP A 1 86 ? -25.715 3.885 20.882 1.00 86.06 86 ASP A N 1
ATOM 673 C CA . ASP A 1 86 ? -26.118 3.258 22.149 1.00 86.06 86 ASP A CA 1
ATOM 674 C C . ASP A 1 86 ? -26.145 4.269 23.306 1.00 86.06 86 ASP A C 1
ATOM 676 O O . ASP A 1 86 ? -27.107 4.324 24.065 1.00 86.06 86 ASP A O 1
ATOM 680 N N . SER A 1 87 ? -25.137 5.147 23.391 1.00 80.44 87 SER A N 1
ATOM 681 C CA . SER A 1 87 ? -25.066 6.191 24.428 1.00 80.44 87 SER A CA 1
ATOM 682 C C . SER A 1 87 ? -26.113 7.305 24.302 1.00 80.44 87 SER A C 1
ATOM 684 O O . SER A 1 87 ? -26.184 8.156 25.178 1.00 80.44 87 SER A O 1
ATOM 686 N N . ARG A 1 88 ? -26.872 7.371 23.201 1.00 79.12 88 ARG A N 1
ATOM 687 C CA . ARG A 1 88 ? -27.955 8.354 23.010 1.00 79.12 88 ARG A CA 1
ATOM 688 C C . ARG A 1 88 ? -29.338 7.785 23.323 1.00 79.12 88 ARG A C 1
ATOM 690 O O . ARG A 1 88 ? -30.293 8.551 23.369 1.00 79.12 88 ARG A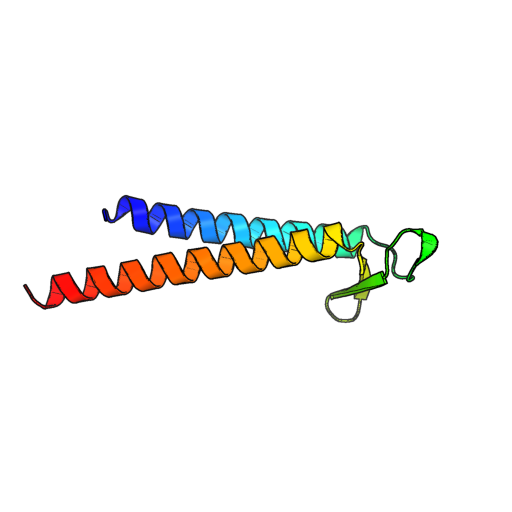 O 1
ATOM 697 N N . THR A 1 89 ? -29.451 6.466 23.460 1.00 75.94 89 THR A N 1
ATOM 698 C CA . THR A 1 89 ? -30.720 5.756 23.692 1.00 75.94 89 THR A CA 1
ATOM 699 C C . THR A 1 89 ? -30.915 5.304 25.141 1.00 75.94 89 THR A C 1
ATOM 701 O O . THR A 1 89 ? -31.978 4.780 25.458 1.00 75.94 89 THR A O 1
ATOM 704 N N . THR A 1 90 ? -29.907 5.494 25.994 1.00 60.75 90 THR A N 1
ATOM 705 C CA . THR A 1 90 ? -29.927 5.272 27.452 1.00 60.75 90 THR A CA 1
ATOM 706 C C . THR A 1 90 ? -29.834 6.598 28.178 1.00 60.75 90 THR A C 1
ATOM 708 O O . THR A 1 90 ? -30.577 6.782 29.161 1.00 60.75 90 THR A O 1
#

Sequence (90 aa):
MTMGAIKAIAYASLCTWFSSIFIWLYFDANRSKVARPESGRIFPLDTHGSVVYLTVGEHHFLYGLMGAAAFLFLIAALLGFMKRKDSRTT

Foldseek 3Di:
DDPVVLVVLLVVLVVLVVVLVVLLVVCLVPADQDADVVVQFACWDDDPNRTGTDHPVSVCVSVVSVVSSVVSNVVSVVVVVVVVVVVVVD

Secondary structure (DSSP, 8-state):
--HHHHHHHHHHHHHHHHHHHHHHHHHHHHS-SS-BGGGTB-EEEEETTEEEEE-HHHHHHHHHHHHHHHHHHHHHHHHHHHHHHHHHH-

Organism: NCBI:txid488447

Radius of gyration: 18.16 Å; chains: 1; bounding box: 44×23×46 Å

pLDDT: mean 95.36, std 6.08, range [60.75, 98.62]